Protein AF-A0A7Y4X855-F1 (afdb_monomer)

Sequence (169 aa):
MSQTSAKKSWVFLLVNSALAGLALGGFGLALWASSNGNVEAAAFWRNVAMTSFGLFLVYALPRLAQSLFLAGTTWLPFHIPWLGVMYGALIVVVAGSAFVTGNNLFYLLLAVLAATLIVSILANRLNLTRLNLDLIAPQHVFAAEPAQLDITLTNFRRLLPAFSLTLSL

Nearest PDB structures (foldseek):
  9eon-assembly1_A  TM=5.225E-01  e=2.522E+00  Synechocystis sp. PCC 6803

Secondary structure (DSSP, 8-state):
--HHHHHHHHHHHHHHHHHHHHHHHHHHHHHHHHHTT-HHHHHHHHHHHHHHHHHHHHHHHHHHHHHHHHHS-SS------HHHHHHHHHHHHHHHHHHHHT-HHHHHHHHHHHHHHHHHHHHHHHHHTTEEEEEE--S---TTS----EEEEEE--SS----------

Foldseek 3Di:
DPPPVVVVVVVLVVLLVVLQCLLVVLCVQLVVCVVVVNNPSNVVSNLSNLLSVLVSCLSVVVVVVVVVVVVDDPPDPDDDDPVNVVLVVVLSVLSNVCSNVVDVVSVVVNVVSVVVVVVVVVVVCVLPVFWDWDWDDDPDDDPPDDDDIDIDIDGPDPPDDRPDDDDDD

Solvent-accessible surface area (backbone atoms only — not comparable to full-atom values): 9884 Å² total; per-residue (Å²): 145,70,68,72,61,56,57,58,51,50,53,50,52,53,52,43,52,51,27,49,48,45,18,54,48,21,42,52,49,13,52,52,28,46,74,70,70,37,60,66,59,14,52,53,26,39,52,51,11,47,45,28,42,46,51,34,46,68,65,45,46,62,56,53,48,46,53,56,57,71,74,49,64,99,81,58,93,74,79,78,54,68,67,58,54,54,52,52,51,49,53,53,52,41,46,48,50,18,60,71,66,69,39,68,66,37,47,51,50,40,48,53,53,53,49,54,52,51,52,50,54,50,52,51,50,59,64,59,76,49,64,46,78,49,74,52,71,66,94,78,78,67,91,95,59,95,76,79,72,52,75,47,79,46,72,79,55,93,86,58,84,88,78,92,85,81,90,83,133

Structure (mmCIF, N/CA/C/O backbone):
data_AF-A0A7Y4X855-F1
#
_entry.id   AF-A0A7Y4X855-F1
#
loop_
_atom_site.group_PDB
_atom_site.id
_atom_site.type_symbol
_atom_site.label_atom_id
_atom_site.label_alt_id
_atom_site.label_comp_id
_atom_site.label_asym_id
_atom_site.label_entity_id
_atom_site.label_seq_id
_atom_site.pdbx_PDB_ins_code
_atom_site.Cartn_x
_atom_site.Cartn_y
_atom_site.Cartn_z
_atom_site.occupancy
_atom_site.B_iso_or_equiv
_atom_site.auth_seq_id
_atom_site.auth_comp_id
_atom_site.auth_asym_id
_atom_site.auth_atom_id
_atom_site.pdbx_PDB_model_num
ATOM 1 N N . MET A 1 1 ? 7.727 30.452 11.398 1.00 43.19 1 MET A N 1
ATOM 2 C CA . MET A 1 1 ? 7.982 29.019 11.097 1.00 43.19 1 MET A CA 1
ATOM 3 C C . MET A 1 1 ? 7.005 28.460 10.040 1.00 43.19 1 MET A C 1
ATOM 5 O O . MET A 1 1 ? 6.438 27.400 10.247 1.00 43.19 1 MET A O 1
ATOM 9 N N . SER A 1 2 ? 6.814 29.123 8.884 1.00 51.78 2 SER A N 1
ATOM 10 C CA . SER A 1 2 ? 5.833 28.703 7.850 1.00 51.78 2 SER A CA 1
ATOM 11 C C . SER A 1 2 ? 6.425 28.370 6.466 1.00 51.78 2 SER A C 1
ATOM 13 O O . SER A 1 2 ? 5.737 27.779 5.639 1.00 51.78 2 SER A O 1
ATOM 15 N N . GLN A 1 3 ? 7.697 28.687 6.190 1.00 49.22 3 GLN A N 1
ATOM 16 C CA . GLN A 1 3 ? 8.271 28.510 4.842 1.00 49.22 3 GLN A CA 1
ATOM 17 C C . GLN A 1 3 ? 8.742 27.078 4.516 1.00 49.22 3 GLN A C 1
ATOM 19 O O . GLN A 1 3 ? 8.835 26.709 3.346 1.00 49.22 3 GLN A O 1
ATOM 24 N N . THR A 1 4 ? 9.016 26.23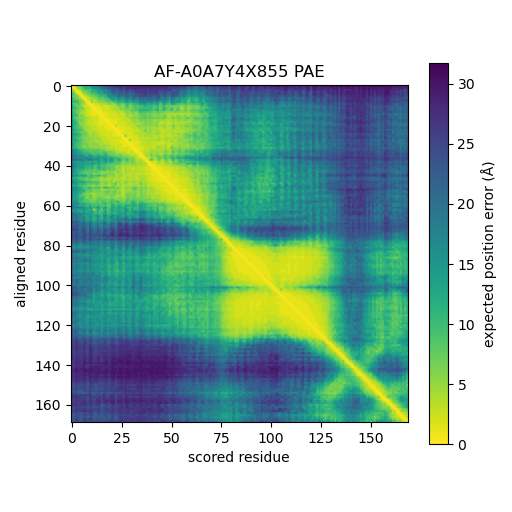9 5.519 1.00 49.66 4 THR A N 1
ATOM 25 C CA . THR A 1 4 ? 9.574 24.889 5.306 1.00 49.66 4 THR A CA 1
ATOM 26 C C . THR A 1 4 ? 8.543 23.883 4.782 1.00 49.66 4 THR A C 1
ATOM 28 O O . THR A 1 4 ? 8.897 22.979 4.025 1.00 49.66 4 THR A O 1
ATOM 31 N N . SER A 1 5 ? 7.259 24.063 5.114 1.00 51.25 5 SER A N 1
ATOM 32 C CA . SER A 1 5 ? 6.168 23.186 4.660 1.00 51.25 5 SER A CA 1
ATOM 33 C C . SER A 1 5 ? 5.818 23.405 3.180 1.00 51.25 5 SER A C 1
ATOM 35 O O . SER A 1 5 ? 5.676 22.449 2.414 1.00 51.25 5 SER A O 1
ATOM 37 N N . ALA A 1 6 ? 5.781 24.668 2.734 1.00 55.16 6 ALA A N 1
ATOM 38 C CA . ALA A 1 6 ? 5.444 25.018 1.354 1.00 55.16 6 ALA A CA 1
ATOM 39 C C . ALA A 1 6 ? 6.473 24.471 0.349 1.00 55.16 6 ALA A C 1
ATOM 41 O O . ALA A 1 6 ? 6.103 23.822 -0.629 1.00 55.16 6 ALA A O 1
ATOM 42 N N . LYS A 1 7 ? 7.772 24.649 0.623 1.00 60.72 7 LYS A N 1
ATOM 43 C CA . LYS A 1 7 ? 8.856 24.208 -0.274 1.00 60.72 7 LYS A CA 1
ATOM 44 C C . LYS A 1 7 ? 8.870 22.684 -0.462 1.00 60.72 7 LYS A C 1
ATOM 46 O O . LYS A 1 7 ? 9.042 22.199 -1.577 1.00 60.72 7 LYS A O 1
ATOM 51 N N . LYS A 1 8 ? 8.604 21.927 0.611 1.00 63.66 8 LYS A N 1
ATOM 52 C CA . LYS A 1 8 ? 8.514 20.456 0.588 1.00 63.66 8 LYS A CA 1
ATOM 53 C C . LYS A 1 8 ? 7.299 19.958 -0.209 1.00 63.66 8 LYS A C 1
ATOM 55 O O . LYS A 1 8 ? 7.380 18.926 -0.870 1.00 63.66 8 LYS A O 1
ATOM 60 N N . SER A 1 9 ? 6.191 20.706 -0.193 1.00 66.19 9 SER A N 1
ATOM 61 C CA . SER A 1 9 ? 4.986 20.370 -0.959 1.00 66.19 9 SER A CA 1
ATOM 62 C C . SER A 1 9 ? 5.155 20.594 -2.468 1.00 66.19 9 SER A C 1
ATOM 64 O O . SER A 1 9 ? 4.755 19.734 -3.251 1.00 66.19 9 SER A O 1
ATOM 66 N N . TRP A 1 10 ? 5.799 21.695 -2.871 1.00 69.56 10 TRP A N 1
ATOM 67 C CA . TRP A 1 10 ? 6.057 22.021 -4.281 1.00 69.56 10 TRP A CA 1
ATOM 68 C C . TRP A 1 10 ? 7.025 21.049 -4.952 1.00 69.56 10 TRP A C 1
ATOM 70 O O . TRP A 1 10 ? 6.753 20.581 -6.053 1.00 69.56 10 TRP A O 1
ATOM 80 N N . VAL A 1 11 ? 8.115 20.683 -4.272 1.00 73.81 11 VAL A N 1
ATOM 81 C CA . VAL A 1 11 ? 9.071 19.692 -4.794 1.00 73.81 11 VAL A CA 1
ATOM 82 C C . VAL A 1 11 ? 8.383 18.348 -5.040 1.00 73.81 11 VAL A C 1
ATOM 84 O O . VAL A 1 11 ? 8.597 17.732 -6.075 1.00 73.81 11 VAL A O 1
ATOM 87 N N . PHE A 1 12 ? 7.493 17.915 -4.148 1.00 69.88 12 PHE A N 1
ATOM 88 C CA . PHE A 1 12 ? 6.722 16.689 -4.362 1.00 69.88 12 PHE A CA 1
ATOM 89 C C . PHE A 1 12 ? 5.777 16.772 -5.564 1.00 69.88 12 PHE A C 1
ATOM 91 O O . PHE A 1 12 ? 5.637 15.789 -6.288 1.00 69.88 12 PHE A O 1
ATOM 98 N N . LEU A 1 13 ? 5.096 17.907 -5.755 1.00 74.19 13 LEU A N 1
ATOM 99 C CA . LEU A 1 13 ? 4.188 18.085 -6.891 1.00 74.19 13 LEU A CA 1
ATOM 100 C C . LEU A 1 13 ? 4.961 18.042 -8.210 1.00 74.19 13 LEU A C 1
ATOM 102 O O . LEU A 1 13 ? 4.525 17.365 -9.133 1.00 74.19 13 LEU A O 1
ATOM 106 N N . LEU A 1 14 ? 6.130 18.684 -8.259 1.00 81.38 14 LEU A N 1
ATOM 107 C CA . LEU A 1 14 ? 7.019 18.675 -9.422 1.00 81.38 14 LEU A CA 1
ATOM 108 C C . LEU A 1 14 ? 7.608 17.287 -9.704 1.00 81.38 14 LEU A C 1
ATOM 110 O O . LEU A 1 14 ? 7.662 16.861 -10.852 1.00 81.38 14 LEU A O 1
ATOM 114 N N . VAL A 1 15 ? 8.027 16.559 -8.667 1.00 79.06 15 VAL A N 1
ATOM 115 C CA . VAL A 1 15 ? 8.571 15.201 -8.825 1.00 79.06 15 VAL A CA 1
ATOM 116 C C . VAL A 1 15 ? 7.492 14.233 -9.312 1.00 79.06 15 VAL A C 1
ATOM 118 O O . VAL A 1 15 ? 7.743 13.452 -10.225 1.00 79.06 15 VAL A O 1
ATOM 121 N N . ASN A 1 16 ? 6.277 14.296 -8.762 1.00 73.19 16 ASN A N 1
ATOM 122 C CA . ASN A 1 16 ? 5.190 13.418 -9.196 1.00 73.19 16 ASN A CA 1
ATOM 123 C C . ASN A 1 16 ? 4.642 13.773 -10.575 1.00 73.19 16 ASN A C 1
ATOM 125 O O . ASN A 1 16 ? 4.308 12.862 -11.327 1.00 73.19 16 ASN A O 1
ATOM 129 N N . SER A 1 17 ? 4.568 15.057 -10.934 1.00 77.88 17 SER A N 1
ATOM 130 C CA . SER A 1 17 ? 4.178 15.446 -12.290 1.00 77.88 17 SER A CA 1
ATOM 131 C C . SER A 1 17 ? 5.228 15.018 -13.317 1.00 77.88 17 SER A C 1
ATOM 133 O O . SER A 1 17 ? 4.861 14.518 -14.377 1.00 77.88 17 SER A O 1
ATOM 135 N N . ALA A 1 18 ? 6.519 15.114 -12.983 1.00 83.19 18 ALA A N 1
ATOM 136 C CA . ALA A 1 18 ? 7.600 14.606 -13.823 1.00 83.19 18 ALA A CA 1
ATOM 137 C C . ALA A 1 18 ? 7.541 13.077 -13.980 1.00 83.19 18 ALA A C 1
ATOM 139 O O . ALA A 1 18 ? 7.626 12.573 -15.098 1.00 83.19 18 ALA A O 1
ATOM 140 N N . LEU A 1 19 ? 7.334 12.332 -12.887 1.00 79.94 19 LEU A N 1
ATOM 141 C CA . LEU A 1 19 ? 7.181 10.872 -12.925 1.00 79.94 19 LEU A CA 1
ATOM 142 C C . LEU A 1 19 ? 5.948 10.439 -13.728 1.00 79.94 19 LEU A C 1
ATOM 144 O O . LEU A 1 19 ? 6.044 9.527 -14.546 1.00 79.94 19 LEU A O 1
ATOM 148 N N . ALA A 1 20 ? 4.810 11.113 -13.546 1.00 78.38 20 ALA A N 1
ATOM 149 C CA . ALA A 1 20 ? 3.598 10.853 -14.318 1.00 78.38 20 ALA A CA 1
ATOM 150 C C . ALA A 1 20 ? 3.793 11.171 -15.811 1.00 78.38 20 ALA A C 1
ATOM 152 O O . ALA A 1 20 ? 3.364 10.400 -16.669 1.00 78.38 20 ALA A O 1
ATOM 153 N N . GLY A 1 21 ? 4.490 12.267 -16.127 1.00 82.31 21 GLY A N 1
ATOM 154 C CA . GLY A 1 21 ? 4.840 12.638 -17.498 1.00 82.31 21 GLY A CA 1
ATOM 155 C C . GLY A 1 21 ? 5.749 11.610 -18.171 1.00 82.31 21 GLY A C 1
ATOM 156 O O . GLY A 1 21 ? 5.500 11.228 -19.311 1.00 82.31 21 GLY A O 1
ATOM 157 N N . LEU A 1 22 ? 6.753 11.099 -17.455 1.00 82.25 22 LEU A N 1
ATOM 158 C CA . LEU A 1 22 ? 7.631 10.035 -17.949 1.00 82.25 22 LEU A CA 1
ATOM 159 C C . LEU A 1 22 ? 6.888 8.708 -18.150 1.00 82.25 22 LEU A C 1
ATOM 161 O O . LEU A 1 22 ? 7.141 8.025 -19.141 1.00 82.25 22 LEU A O 1
ATOM 165 N N . ALA A 1 23 ? 5.947 8.366 -17.267 1.00 78.81 23 ALA A N 1
ATOM 166 C CA . ALA A 1 23 ? 5.132 7.162 -17.406 1.00 78.81 23 ALA A CA 1
ATOM 167 C C . ALA A 1 23 ? 4.238 7.221 -18.655 1.00 78.81 23 ALA A C 1
ATOM 169 O O . ALA A 1 23 ? 4.234 6.295 -19.467 1.00 78.81 23 ALA A O 1
ATOM 170 N N . LEU A 1 24 ? 3.525 8.335 -18.847 1.00 83.19 24 LEU A N 1
ATOM 171 C CA . LEU A 1 24 ? 2.648 8.536 -20.004 1.00 83.19 24 LEU A CA 1
ATOM 172 C C . LEU A 1 24 ? 3.440 8.669 -21.311 1.00 83.19 24 LEU A C 1
ATOM 174 O O . LEU A 1 24 ? 3.079 8.057 -22.315 1.00 83.19 24 LEU A O 1
ATOM 178 N N . GLY A 1 25 ? 4.543 9.421 -21.296 1.00 83.38 25 GLY A N 1
ATOM 179 C CA . GLY A 1 25 ? 5.422 9.593 -22.452 1.00 83.38 25 GLY A CA 1
ATOM 180 C C . GLY A 1 25 ? 6.099 8.288 -22.866 1.00 83.38 25 GLY A C 1
ATOM 181 O O . GLY A 1 25 ? 6.064 7.925 -24.039 1.00 83.38 25 GLY A O 1
ATOM 182 N N . GLY A 1 26 ? 6.640 7.531 -21.907 1.00 81.81 26 GLY A N 1
ATOM 183 C CA . GLY A 1 26 ? 7.226 6.215 -22.162 1.00 81.81 26 GLY A CA 1
ATOM 184 C C . GLY A 1 26 ? 6.201 5.215 -22.702 1.00 81.81 26 GLY A C 1
ATOM 185 O O . GLY A 1 26 ? 6.506 4.469 -23.626 1.00 81.81 26 GLY A O 1
ATOM 186 N N . PHE A 1 27 ? 4.963 5.236 -22.199 1.00 80.94 27 PHE A N 1
ATOM 187 C CA . PHE A 1 27 ? 3.885 4.397 -22.727 1.00 80.94 27 PHE A CA 1
ATOM 188 C C . PHE A 1 27 ? 3.525 4.767 -24.174 1.00 80.94 27 PHE A C 1
ATOM 190 O O . PHE A 1 27 ? 3.426 3.886 -25.028 1.00 80.94 27 PHE A O 1
ATOM 197 N N . GLY A 1 28 ? 3.400 6.062 -24.481 1.00 84.25 28 GLY A N 1
ATOM 198 C CA . GLY A 1 28 ? 3.148 6.538 -25.843 1.00 84.25 28 GLY A CA 1
ATOM 199 C C . GLY A 1 28 ? 4.265 6.162 -26.821 1.00 84.25 28 GLY A C 1
ATOM 200 O O . GLY A 1 28 ? 3.993 5.670 -27.915 1.00 84.25 28 GLY A O 1
ATOM 201 N N . LEU A 1 29 ? 5.525 6.313 -26.404 1.00 84.50 29 LEU A N 1
ATOM 202 C CA . LEU A 1 29 ? 6.689 5.915 -27.199 1.00 84.50 29 LEU A CA 1
ATOM 203 C C . LEU A 1 29 ? 6.774 4.397 -27.382 1.00 84.50 29 LEU A C 1
ATOM 205 O O . LEU A 1 29 ? 7.152 3.939 -28.457 1.00 84.50 29 LEU A O 1
ATOM 209 N N . ALA A 1 30 ? 6.371 3.612 -26.381 1.00 83.69 30 ALA A N 1
ATOM 210 C CA . ALA A 1 30 ? 6.287 2.160 -26.496 1.00 83.69 30 ALA A CA 1
ATOM 211 C C . ALA A 1 30 ? 5.218 1.725 -27.511 1.00 83.69 30 ALA A C 1
ATOM 213 O O . ALA A 1 30 ? 5.478 0.838 -28.323 1.00 83.69 30 ALA A O 1
ATOM 214 N N . LEU A 1 31 ? 4.043 2.366 -27.510 1.00 85.31 31 LEU A N 1
ATOM 215 C CA . LEU A 1 31 ? 2.990 2.108 -28.498 1.00 85.31 31 LEU A CA 1
ATOM 216 C C . LEU A 1 31 ? 3.438 2.486 -29.911 1.00 85.31 31 LEU A C 1
ATOM 218 O O . LEU A 1 31 ? 3.244 1.710 -30.845 1.00 85.31 31 LEU A O 1
ATOM 222 N N . TRP A 1 32 ? 4.087 3.641 -30.058 1.00 86.06 32 TRP A N 1
ATOM 223 C CA . TRP A 1 32 ? 4.611 4.091 -31.342 1.00 86.06 32 TRP A CA 1
ATOM 224 C C . TRP A 1 32 ? 5.720 3.164 -31.863 1.00 86.06 32 TRP A C 1
ATOM 226 O O . TRP A 1 32 ? 5.672 2.717 -33.008 1.00 86.06 32 TRP A O 1
ATOM 236 N N . ALA A 1 33 ? 6.677 2.784 -31.016 1.00 82.25 33 ALA A N 1
AT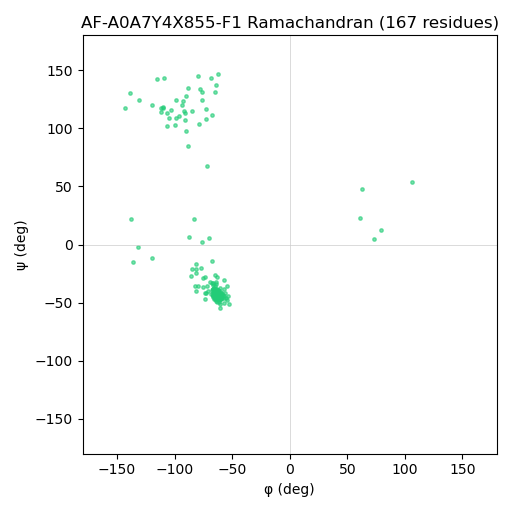OM 237 C CA . ALA A 1 33 ? 7.741 1.851 -31.383 1.00 82.25 33 ALA A CA 1
ATOM 238 C C . ALA A 1 33 ? 7.202 0.451 -31.729 1.00 82.25 33 ALA A C 1
ATOM 240 O O . ALA A 1 33 ? 7.660 -0.159 -32.695 1.00 82.25 33 ALA A O 1
ATOM 241 N N . SER A 1 34 ? 6.183 -0.017 -30.999 1.00 79.69 34 SER A N 1
ATOM 242 C CA . SER A 1 34 ? 5.476 -1.270 -31.285 1.00 79.69 34 SER A CA 1
ATOM 243 C C . SER A 1 34 ? 4.760 -1.213 -32.639 1.00 79.69 34 SER A C 1
ATOM 245 O O . SER A 1 34 ? 4.855 -2.148 -33.430 1.00 79.69 34 SER A O 1
ATOM 247 N N . SER A 1 35 ? 4.117 -0.080 -32.956 1.00 83.94 35 SER A N 1
ATOM 248 C CA . SER A 1 35 ? 3.431 0.118 -34.241 1.00 83.94 35 SER A CA 1
ATOM 249 C C . SER A 1 35 ? 4.375 0.124 -35.451 1.00 83.94 35 SER A C 1
ATOM 251 O O . SER A 1 35 ? 3.966 -0.268 -36.539 1.00 83.94 35 SER A O 1
ATOM 253 N N . ASN A 1 36 ? 5.649 0.483 -35.258 1.00 84.38 36 ASN A N 1
ATOM 254 C CA . ASN A 1 36 ? 6.684 0.458 -36.298 1.00 84.38 36 ASN A CA 1
ATOM 255 C C . ASN A 1 36 ? 7.398 -0.904 -36.424 1.00 84.38 36 ASN A C 1
ATOM 257 O O . ASN A 1 36 ? 8.396 -1.009 -37.133 1.00 84.38 36 ASN A O 1
ATOM 261 N N . GLY A 1 37 ? 6.944 -1.938 -35.706 1.00 80.38 37 GLY A N 1
ATOM 262 C CA . GLY A 1 37 ? 7.558 -3.271 -35.716 1.00 80.38 37 GLY A CA 1
ATOM 263 C C . GLY A 1 37 ? 8.900 -3.366 -34.978 1.00 80.38 37 GLY A C 1
ATOM 264 O O . GLY A 1 37 ? 9.520 -4.428 -34.973 1.00 80.38 37 GLY A O 1
ATOM 265 N N . ASN A 1 38 ? 9.351 -2.292 -34.318 1.00 80.94 38 ASN A N 1
ATOM 266 C CA . ASN A 1 38 ? 10.592 -2.285 -33.546 1.00 80.94 38 ASN A CA 1
ATOM 267 C C . ASN A 1 38 ? 10.329 -2.727 -32.099 1.00 80.94 38 ASN A C 1
ATOM 269 O O . ASN A 1 38 ? 10.140 -1.919 -31.182 1.00 80.94 38 ASN A O 1
ATOM 273 N N . VAL A 1 39 ? 10.321 -4.047 -31.912 1.00 78.75 39 VAL A N 1
ATOM 274 C CA . VAL A 1 39 ? 10.045 -4.706 -30.628 1.00 78.75 39 VAL A CA 1
ATOM 275 C C . VAL A 1 39 ? 11.070 -4.375 -29.538 1.00 78.75 39 VAL A C 1
ATOM 277 O O . VAL A 1 39 ? 10.710 -4.342 -28.361 1.00 78.75 39 VAL A O 1
ATOM 280 N N . GLU A 1 40 ? 12.317 -4.064 -29.902 1.00 81.56 40 GLU A N 1
ATOM 281 C CA . GLU A 1 40 ? 13.374 -3.724 -28.942 1.00 81.56 40 GLU A CA 1
ATOM 282 C C . GLU A 1 40 ? 13.170 -2.326 -28.353 1.00 81.56 40 GLU A C 1
ATOM 284 O O . GLU A 1 40 ? 13.172 -2.149 -27.131 1.00 81.56 40 GLU A O 1
ATOM 289 N N . ALA A 1 41 ? 12.898 -1.338 -29.211 1.00 76.81 41 ALA A N 1
ATOM 290 C CA . ALA A 1 41 ? 12.590 0.019 -28.772 1.00 76.81 41 ALA A CA 1
ATOM 291 C C . ALA A 1 41 ? 11.286 0.062 -27.956 1.00 76.81 41 ALA A C 1
ATOM 293 O O . ALA A 1 41 ? 11.211 0.754 -26.938 1.00 76.81 41 ALA A O 1
ATOM 294 N N . ALA A 1 42 ? 10.276 -0.722 -28.346 1.00 76.62 42 ALA A N 1
ATOM 295 C CA . ALA A 1 42 ? 9.029 -0.841 -27.596 1.00 76.62 42 ALA A CA 1
ATOM 296 C C . ALA A 1 42 ? 9.249 -1.438 -26.197 1.00 76.62 42 ALA A C 1
ATOM 298 O O . ALA A 1 42 ? 8.699 -0.935 -25.215 1.00 76.62 42 ALA A O 1
ATOM 299 N N . ALA A 1 43 ? 10.083 -2.478 -26.086 1.00 77.31 43 ALA A N 1
ATOM 300 C CA . ALA A 1 43 ? 10.412 -3.103 -24.809 1.00 77.31 43 ALA A CA 1
ATOM 301 C C . ALA A 1 43 ? 11.174 -2.149 -23.876 1.00 77.31 43 ALA A C 1
ATOM 303 O O . ALA A 1 43 ? 10.861 -2.085 -22.685 1.00 77.31 43 ALA A O 1
ATOM 304 N N . PHE A 1 44 ? 12.119 -1.372 -24.411 1.00 82.31 44 PHE A N 1
ATOM 305 C CA . PHE A 1 44 ? 12.853 -0.366 -23.644 1.00 82.31 44 PHE A CA 1
ATOM 306 C C . PHE A 1 44 ? 11.910 0.696 -23.060 1.00 82.31 44 PHE A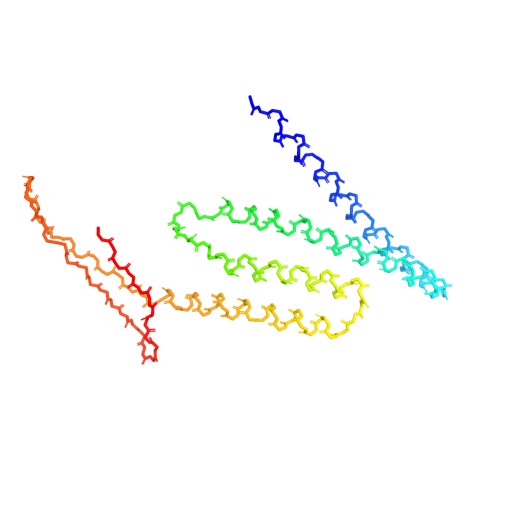 C 1
ATOM 308 O O . PHE A 1 44 ? 11.863 0.888 -21.842 1.00 82.31 44 PHE A O 1
ATOM 315 N N . TRP A 1 45 ? 11.094 1.331 -23.906 1.00 80.75 45 TRP A N 1
ATOM 316 C CA . TRP A 1 45 ? 10.167 2.381 -23.476 1.00 80.75 45 TRP A CA 1
ATOM 317 C C . TRP A 1 45 ? 9.082 1.873 -22.524 1.00 80.75 45 TRP A C 1
ATOM 319 O O . TRP A 1 45 ? 8.736 2.559 -21.561 1.00 80.75 45 TRP A O 1
ATOM 329 N N . ARG A 1 46 ? 8.603 0.639 -22.721 1.00 76.06 46 ARG A N 1
ATOM 330 C CA . ARG A 1 46 ? 7.677 -0.030 -21.798 1.00 76.06 46 ARG A CA 1
ATOM 331 C C . ARG A 1 46 ? 8.284 -0.173 -20.404 1.00 76.06 46 ARG A C 1
ATOM 333 O O . ARG A 1 46 ? 7.621 0.141 -19.419 1.00 76.06 46 ARG A O 1
ATOM 340 N N . ASN A 1 47 ? 9.535 -0.619 -20.308 1.00 76.75 47 ASN A N 1
ATOM 341 C CA . ASN A 1 47 ? 10.198 -0.806 -19.017 1.00 76.75 47 ASN A CA 1
ATOM 342 C C . ASN A 1 47 ? 10.425 0.542 -18.306 1.00 76.75 47 ASN A C 1
ATOM 344 O O . ASN A 1 47 ? 10.218 0.646 -17.095 1.00 76.75 47 ASN A O 1
ATOM 348 N N . VAL A 1 48 ? 10.767 1.596 -19.056 1.00 78.81 48 VAL A N 1
ATOM 349 C CA . VAL A 1 48 ? 10.886 2.972 -18.537 1.00 78.81 48 VAL A CA 1
ATOM 350 C C . VAL A 1 48 ? 9.540 3.485 -18.006 1.00 78.81 48 VAL A C 1
ATOM 352 O O . VAL A 1 48 ? 9.475 4.039 -16.904 1.00 78.81 48 VAL A O 1
ATOM 355 N N . ALA A 1 49 ? 8.451 3.253 -18.742 1.00 78.00 49 ALA A N 1
ATOM 356 C CA . ALA A 1 49 ? 7.102 3.645 -18.338 1.00 78.00 49 ALA A CA 1
ATOM 357 C C . ALA A 1 49 ? 6.629 2.903 -17.077 1.00 78.00 49 ALA A C 1
ATOM 359 O O . ALA A 1 49 ? 6.106 3.511 -16.146 1.00 78.00 49 ALA A O 1
ATOM 360 N N . MET A 1 50 ? 6.863 1.591 -17.008 1.00 76.38 50 MET A N 1
ATOM 361 C CA . MET A 1 50 ? 6.485 0.771 -15.852 1.00 76.38 50 MET A CA 1
ATOM 362 C C . MET A 1 50 ? 7.273 1.151 -14.597 1.00 76.38 50 MET A C 1
ATOM 364 O O . MET A 1 50 ? 6.699 1.253 -13.514 1.00 76.38 50 MET A O 1
ATOM 368 N N . THR A 1 51 ? 8.571 1.421 -14.742 1.00 79.12 51 THR A N 1
ATOM 369 C CA . THR A 1 51 ? 9.428 1.815 -13.616 1.00 79.12 51 THR A CA 1
ATOM 370 C C . THR A 1 51 ? 9.024 3.184 -13.065 1.00 79.12 51 THR A C 1
ATOM 372 O O . THR A 1 51 ? 8.871 3.348 -11.854 1.00 79.12 51 THR A O 1
ATOM 375 N N . SER A 1 52 ? 8.788 4.165 -13.940 1.00 73.12 52 SER A N 1
ATOM 376 C CA . SER A 1 52 ? 8.341 5.506 -13.536 1.00 73.12 52 SER A CA 1
ATOM 377 C C . SER A 1 52 ? 6.942 5.497 -12.912 1.00 73.12 52 SER A C 1
ATOM 379 O O . SER A 1 52 ? 6.726 6.176 -11.909 1.00 73.12 52 SER A O 1
ATOM 381 N N . PHE A 1 53 ? 6.021 4.673 -13.421 1.00 75.56 53 PHE A N 1
ATOM 382 C CA . PHE A 1 53 ? 4.696 4.487 -12.827 1.00 75.56 53 PHE A CA 1
ATOM 383 C C . PHE A 1 53 ? 4.750 3.807 -11.451 1.00 75.56 53 PHE A C 1
ATOM 385 O O . PHE A 1 53 ? 4.064 4.233 -10.522 1.00 75.56 53 PHE A O 1
ATOM 392 N N . GLY A 1 54 ? 5.603 2.790 -11.286 1.00 73.06 54 GLY A N 1
ATOM 393 C CA . GLY A 1 54 ? 5.843 2.151 -9.992 1.00 73.06 54 GLY A CA 1
ATOM 394 C C . GLY A 1 54 ? 6.372 3.146 -8.957 1.00 73.06 54 GLY A C 1
ATOM 395 O O . GLY A 1 54 ? 5.832 3.236 -7.856 1.00 73.06 54 GLY A O 1
ATOM 396 N N . LEU A 1 55 ? 7.366 3.961 -9.325 1.00 72.81 55 LEU A N 1
ATOM 397 C CA . LEU A 1 55 ? 7.890 5.024 -8.461 1.00 72.81 55 LEU A CA 1
ATOM 398 C C . LEU A 1 55 ? 6.825 6.076 -8.137 1.00 72.81 55 LEU A C 1
ATOM 400 O O . LEU A 1 55 ? 6.677 6.451 -6.974 1.00 72.81 55 LEU A O 1
ATOM 404 N N . PHE A 1 56 ? 6.047 6.510 -9.131 1.00 76.06 56 PHE A N 1
ATOM 405 C CA . PHE A 1 56 ? 4.916 7.411 -8.918 1.00 76.06 56 PHE A CA 1
ATOM 406 C C . PHE A 1 56 ? 3.944 6.841 -7.883 1.00 76.06 56 PHE A C 1
ATOM 408 O O . PHE A 1 56 ? 3.602 7.539 -6.937 1.00 76.06 56 PHE A O 1
ATOM 415 N N . LEU A 1 57 ? 3.552 5.569 -7.995 1.00 69.38 57 LEU A N 1
ATOM 416 C CA . LEU A 1 57 ? 2.667 4.932 -7.022 1.00 69.38 57 LEU A CA 1
ATOM 417 C C . LEU A 1 57 ? 3.287 4.893 -5.626 1.00 69.38 57 LEU A C 1
ATOM 419 O O . LEU A 1 57 ? 2.628 5.297 -4.676 1.00 69.38 57 LEU A O 1
ATOM 423 N N . VAL A 1 58 ? 4.544 4.474 -5.480 1.00 73.56 58 VAL A N 1
ATOM 424 C CA . VAL A 1 58 ? 5.220 4.405 -4.171 1.00 73.56 58 VAL A CA 1
ATOM 425 C C . VAL A 1 58 ? 5.313 5.779 -3.500 1.00 73.56 58 VAL A C 1
ATOM 427 O O . VAL A 1 58 ? 5.139 5.878 -2.287 1.00 73.56 58 VAL A O 1
ATOM 430 N N . TYR A 1 59 ? 5.548 6.846 -4.266 1.00 70.06 59 TYR A N 1
ATOM 431 C CA . TYR A 1 59 ? 5.628 8.205 -3.727 1.00 70.06 59 TYR A CA 1
ATOM 432 C C . TYR A 1 59 ? 4.256 8.863 -3.531 1.00 70.06 59 TYR A C 1
ATOM 434 O O . TYR A 1 59 ? 4.061 9.597 -2.559 1.00 70.06 59 TYR A O 1
ATOM 442 N N . ALA A 1 60 ? 3.293 8.609 -4.415 1.00 69.44 60 ALA A N 1
ATOM 443 C CA . ALA A 1 60 ? 1.968 9.216 -4.370 1.00 69.44 60 ALA A CA 1
ATOM 444 C C . ALA A 1 60 ? 1.034 8.515 -3.373 1.00 69.44 60 ALA A C 1
ATOM 446 O O . ALA A 1 60 ? 0.314 9.200 -2.645 1.00 69.44 60 ALA A O 1
ATOM 447 N N . LEU A 1 61 ? 1.073 7.178 -3.285 1.00 68.75 61 LEU A N 1
ATOM 448 C CA . LEU A 1 61 ? 0.226 6.370 -2.396 1.00 68.75 61 LEU A CA 1
ATOM 449 C C . LEU A 1 61 ? 0.260 6.812 -0.932 1.00 68.75 61 LEU A C 1
ATOM 451 O O . LEU A 1 61 ? -0.818 7.032 -0.387 1.00 68.75 61 LEU A O 1
ATOM 455 N N . PRO A 1 62 ? 1.419 6.984 -0.266 1.00 65.31 62 PRO A N 1
ATOM 456 C CA . PRO A 1 62 ? 1.430 7.364 1.143 1.00 65.31 62 PRO A CA 1
ATOM 457 C C . PRO A 1 62 ? 0.820 8.748 1.356 1.00 65.31 62 PRO A C 1
ATOM 459 O O . PRO A 1 62 ? 0.171 8.980 2.372 1.00 65.31 62 PRO A O 1
ATOM 462 N N . ARG A 1 63 ? 0.967 9.664 0.394 1.00 62.81 63 ARG A N 1
ATOM 463 C CA . ARG A 1 63 ? 0.417 11.015 0.515 1.00 62.81 63 ARG A CA 1
ATOM 464 C C . ARG A 1 63 ? -1.081 11.067 0.205 1.00 62.81 63 ARG A C 1
ATOM 466 O O . ARG A 1 63 ? -1.808 11.793 0.875 1.00 62.81 63 ARG A O 1
ATOM 473 N N . LEU A 1 64 ? -1.549 10.264 -0.751 1.00 63.56 64 LEU A N 1
ATOM 474 C CA . LEU A 1 64 ? -2.975 10.060 -1.026 1.00 63.56 64 LEU A CA 1
ATOM 475 C C . LEU A 1 64 ? -3.664 9.373 0.154 1.00 63.56 64 LEU A C 1
ATOM 477 O O . LEU A 1 64 ? -4.711 9.832 0.607 1.00 63.56 64 LEU A O 1
ATOM 481 N N . ALA A 1 65 ? -3.032 8.341 0.712 1.00 63.16 65 ALA A N 1
ATOM 482 C CA . ALA A 1 65 ? -3.478 7.698 1.935 1.00 63.16 65 ALA A CA 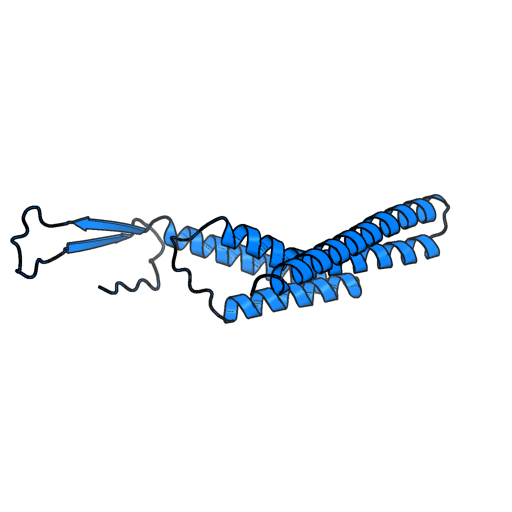1
ATOM 483 C C . ALA A 1 65 ? -3.569 8.729 3.061 1.00 63.16 65 ALA A C 1
ATOM 485 O O . ALA A 1 65 ? -4.627 8.863 3.656 1.00 63.16 65 ALA A O 1
ATOM 486 N N . GLN A 1 66 ? -2.528 9.536 3.289 1.00 64.06 66 GLN A N 1
ATOM 487 C CA . GLN A 1 66 ? -2.586 10.623 4.269 1.00 64.06 66 GLN A CA 1
ATOM 488 C C . GLN A 1 66 ? -3.739 11.591 3.998 1.00 64.06 66 GLN A C 1
ATOM 490 O O . GLN A 1 66 ? -4.423 11.966 4.937 1.00 64.06 66 GLN A O 1
ATOM 495 N N . SER A 1 67 ? -4.010 11.970 2.747 1.00 60.16 67 SER A N 1
ATOM 496 C CA . SER A 1 67 ? -5.132 12.867 2.441 1.00 60.16 67 SER A CA 1
ATOM 497 C C . SER A 1 67 ? -6.504 12.240 2.720 1.00 6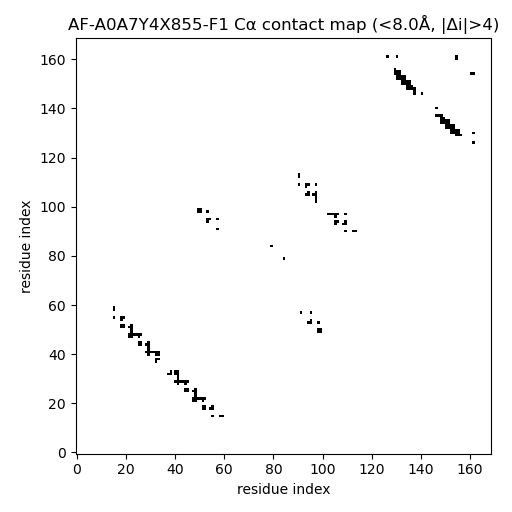0.16 67 SER A C 1
ATOM 499 O O . SER A 1 67 ? -7.398 12.938 3.185 1.00 60.16 67 SER A O 1
ATOM 501 N N . LEU A 1 68 ? -6.652 10.925 2.529 1.00 57.41 68 LEU A N 1
ATOM 502 C CA . LEU A 1 68 ? -7.868 10.183 2.878 1.00 57.41 68 LEU A CA 1
ATOM 503 C C . LEU A 1 68 ? -7.989 9.949 4.393 1.00 57.41 68 LEU A C 1
ATOM 505 O O . LEU A 1 68 ? 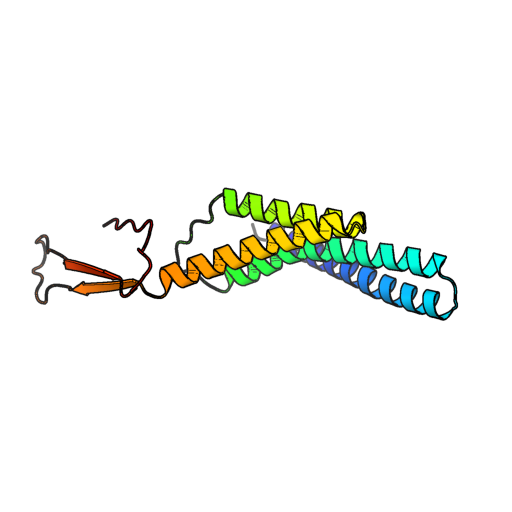-9.085 10.042 4.938 1.00 57.41 68 LEU A O 1
ATOM 509 N N . PHE A 1 69 ? -6.872 9.708 5.082 1.00 57.12 69 PHE A N 1
ATOM 510 C CA . PHE A 1 69 ? -6.804 9.553 6.539 1.00 57.12 69 PHE A CA 1
ATOM 511 C C . PHE A 1 69 ? -6.965 10.884 7.294 1.00 57.12 69 PHE A C 1
ATOM 513 O O . PHE A 1 69 ? -7.438 10.883 8.423 1.00 57.12 69 PHE A O 1
ATOM 520 N N . LEU A 1 70 ? -6.588 12.018 6.695 1.00 53.78 70 LEU A N 1
ATOM 521 C CA . LEU A 1 70 ? -6.742 13.355 7.285 1.00 53.78 70 LEU A CA 1
ATOM 522 C C . LEU A 1 70 ? -8.129 13.959 7.015 1.00 53.78 70 LEU A C 1
ATOM 524 O O . LEU A 1 70 ? -8.592 14.777 7.805 1.00 53.78 70 LEU A O 1
ATOM 528 N N . ALA A 1 71 ? -8.794 13.571 5.919 1.00 57.09 71 ALA A N 1
ATOM 529 C CA . ALA A 1 71 ? -10.124 14.072 5.557 1.00 57.09 71 ALA A CA 1
ATOM 530 C C . ALA A 1 71 ? -11.274 13.372 6.301 1.00 57.09 71 ALA A C 1
ATOM 532 O O . ALA A 1 71 ? -12.387 13.890 6.345 1.00 57.09 71 ALA A O 1
ATOM 533 N N . GLY A 1 72 ? -11.026 12.213 6.906 1.00 55.28 72 GLY A N 1
ATOM 534 C CA . GLY A 1 72 ? -12.016 11.515 7.706 1.00 55.28 72 GLY A CA 1
ATOM 535 C C . GLY A 1 72 ? -11.368 10.949 8.949 1.00 55.28 72 GLY A C 1
ATOM 536 O O . GLY A 1 72 ? -10.413 10.188 8.840 1.00 55.28 72 GLY A O 1
ATOM 537 N N . THR A 1 73 ? -11.987 11.217 10.099 1.00 55.06 73 THR A N 1
ATOM 538 C CA . THR A 1 73 ? -11.811 10.503 11.377 1.00 55.06 73 THR A CA 1
ATOM 539 C C . THR A 1 73 ? -11.007 11.242 12.454 1.00 55.06 73 THR A C 1
ATOM 541 O O . THR A 1 73 ? -10.118 10.691 13.087 1.00 55.06 73 THR A O 1
ATOM 544 N N . THR A 1 74 ? -11.410 12.473 12.772 1.00 54.00 74 THR A N 1
ATOM 545 C CA . THR A 1 74 ? -11.101 13.133 14.059 1.00 54.00 74 THR A CA 1
ATOM 546 C C . THR A 1 74 ? -11.849 12.523 15.261 1.00 54.00 74 THR A C 1
ATOM 548 O O . THR A 1 74 ? -11.744 13.045 16.365 1.00 54.00 74 THR A O 1
ATOM 551 N N . TRP A 1 75 ? -12.598 11.425 15.075 1.00 53.84 75 TRP A N 1
ATOM 552 C CA . TRP A 1 75 ? -13.520 10.866 16.078 1.00 53.84 75 TRP A CA 1
ATOM 553 C C . TRP A 1 75 ? -13.408 9.350 16.328 1.00 53.84 75 TRP A C 1
ATOM 555 O O . TRP A 1 75 ? -14.096 8.854 17.215 1.00 53.84 75 TRP A O 1
ATOM 565 N N . LEU A 1 76 ? -12.538 8.603 15.626 1.00 54.91 76 LEU A N 1
ATOM 566 C CA . LEU A 1 76 ? -12.150 7.255 16.074 1.00 54.91 76 LEU A CA 1
ATOM 567 C C . LEU A 1 76 ? -10.694 7.272 16.548 1.00 54.91 76 LEU A C 1
ATOM 569 O O . LEU A 1 76 ? -9.802 7.511 15.730 1.00 54.91 76 LEU A O 1
ATOM 573 N N . PRO A 1 77 ? -10.427 6.974 17.831 1.00 56.94 77 PRO A N 1
ATOM 574 C CA . PRO A 1 77 ? -9.081 6.761 18.344 1.00 56.94 77 PRO A CA 1
ATOM 575 C C . PRO A 1 77 ? -8.537 5.418 17.825 1.00 56.94 77 PRO A C 1
ATOM 577 O O . PRO A 1 77 ? -8.364 4.457 18.569 1.00 56.94 77 PRO A O 1
ATOM 580 N N . PHE A 1 78 ? -8.295 5.313 16.517 1.00 59.78 78 PHE A N 1
ATOM 581 C CA . PHE A 1 78 ? -7.630 4.152 15.941 1.00 59.78 78 PHE A CA 1
ATOM 582 C C . PHE A 1 78 ? -6.127 4.266 16.172 1.00 59.78 78 PHE A C 1
ATOM 584 O O . PHE A 1 78 ? -5.420 4.998 15.480 1.00 59.78 78 PHE A O 1
ATOM 591 N N . HIS A 1 79 ? -5.628 3.502 17.139 1.00 66.81 79 HIS A N 1
ATOM 592 C CA . HIS A 1 79 ? -4.201 3.268 17.285 1.00 66.81 79 HIS A CA 1
ATOM 593 C C . HIS A 1 79 ? -3.748 2.321 16.168 1.00 66.81 79 HIS A C 1
ATOM 595 O O . HIS A 1 79 ? -4.095 1.140 16.170 1.00 66.81 79 HIS A O 1
ATOM 601 N N . ILE A 1 80 ? -3.008 2.833 15.183 1.00 70.81 80 ILE A N 1
ATOM 602 C CA . ILE A 1 80 ? -2.439 1.989 14.129 1.00 70.81 80 ILE A CA 1
ATOM 603 C C . ILE A 1 80 ? -1.286 1.192 14.755 1.00 70.81 80 ILE A C 1
ATOM 605 O O . ILE A 1 80 ? -0.301 1.800 15.180 1.00 70.81 80 ILE A O 1
ATOM 609 N N . PRO A 1 81 ? -1.363 -0.149 14.817 1.00 82.56 81 PRO A N 1
ATOM 610 C CA . PRO A 1 81 ? -0.283 -0.943 15.376 1.00 82.56 81 PRO A CA 1
ATOM 611 C C . PRO A 1 81 ? 0.945 -0.865 14.466 1.00 82.56 81 PRO A C 1
ATOM 613 O O . PRO A 1 81 ? 0.826 -0.894 13.238 1.00 82.56 81 PRO A O 1
ATOM 616 N N . TRP A 1 82 ? 2.138 -0.846 15.063 1.00 79.12 82 TRP A N 1
ATOM 617 C CA . TRP A 1 82 ? 3.404 -0.835 14.320 1.00 79.12 82 TRP A CA 1
ATOM 618 C C . TRP A 1 82 ? 3.507 -1.993 13.313 1.00 79.12 82 TRP A C 1
ATOM 620 O O . TRP A 1 82 ? 3.976 -1.806 12.192 1.00 79.12 82 TRP A O 1
ATOM 630 N N . LEU A 1 83 ? 2.961 -3.163 13.662 1.00 84.19 83 LEU A N 1
ATOM 631 C CA . LEU A 1 83 ? 2.865 -4.316 12.760 1.00 84.19 83 LEU A CA 1
ATOM 632 C C . LEU A 1 83 ? 2.099 -3.995 11.468 1.00 84.19 83 LEU A C 1
ATOM 634 O O . LEU A 1 83 ? 2.497 -4.451 10.401 1.00 84.19 83 LEU A O 1
ATOM 638 N N . GLY A 1 84 ? 1.033 -3.192 11.538 1.00 84.50 84 GLY A N 1
ATOM 639 C CA . GLY A 1 84 ? 0.269 -2.780 10.359 1.00 84.50 84 GLY A CA 1
ATOM 640 C C . GLY A 1 84 ? 1.082 -1.879 9.429 1.00 84.50 84 GLY A C 1
ATOM 641 O O . GLY A 1 84 ? 1.027 -2.034 8.210 1.00 84.50 84 GLY A O 1
ATOM 642 N N . VAL A 1 85 ? 1.901 -0.991 10.001 1.00 82.12 85 VAL A N 1
ATOM 643 C CA . VAL A 1 85 ? 2.824 -0.139 9.235 1.00 82.12 85 VAL A CA 1
ATOM 644 C C . VAL A 1 85 ? 3.901 -0.983 8.555 1.00 82.12 85 VAL A C 1
ATOM 646 O O . VAL A 1 85 ? 4.134 -0.820 7.360 1.00 82.12 85 VAL A O 1
ATOM 649 N N . MET A 1 86 ? 4.519 -1.920 9.282 1.00 85.06 86 MET A N 1
ATOM 650 C CA . MET A 1 86 ? 5.522 -2.836 8.724 1.00 85.06 86 MET A CA 1
A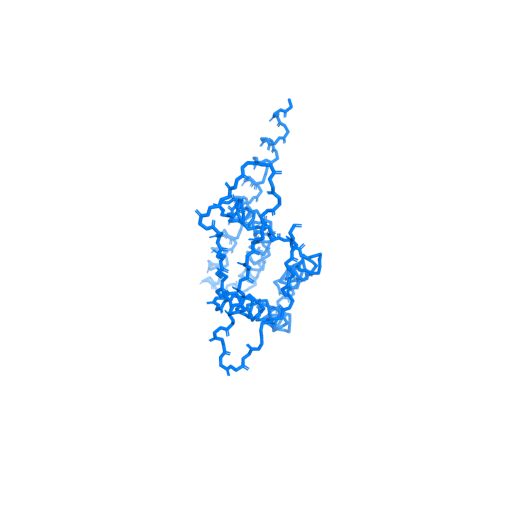TOM 651 C C . MET A 1 86 ? 4.943 -3.689 7.593 1.00 85.06 86 MET A C 1
ATOM 653 O O . MET A 1 86 ? 5.573 -3.859 6.551 1.00 85.06 86 MET A O 1
ATOM 657 N N . TYR A 1 87 ? 3.724 -4.189 7.780 1.00 88.56 87 TYR A N 1
ATOM 658 C CA . TYR A 1 87 ? 3.024 -4.973 6.777 1.00 88.56 87 TYR A CA 1
ATOM 659 C C . TYR A 1 87 ? 2.712 -4.156 5.514 1.00 88.56 87 TYR A C 1
ATOM 661 O O . TYR A 1 87 ? 2.949 -4.611 4.395 1.00 88.56 87 TYR A O 1
ATOM 669 N N . GLY A 1 88 ? 2.261 -2.909 5.680 1.00 87.25 88 GLY A N 1
ATOM 670 C CA . GLY A 1 88 ? 2.087 -1.975 4.568 1.00 87.25 88 GLY A CA 1
ATOM 671 C C . GLY A 1 88 ? 3.400 -1.673 3.839 1.00 87.25 88 GLY A C 1
ATOM 672 O O . GLY A 1 88 ? 3.441 -1.699 2.611 1.00 87.25 88 GLY A O 1
ATOM 673 N N . ALA A 1 89 ? 4.493 -1.451 4.575 1.00 82.56 89 ALA A N 1
ATOM 674 C CA . ALA A 1 89 ? 5.815 -1.236 3.989 1.00 82.56 89 ALA A CA 1
ATOM 675 C C . ALA A 1 89 ? 6.287 -2.454 3.174 1.00 82.56 89 ALA A C 1
ATOM 677 O O . ALA A 1 89 ? 6.812 -2.286 2.073 1.00 82.56 89 ALA A O 1
ATOM 678 N N . LEU A 1 90 ? 6.037 -3.674 3.662 1.00 89.88 90 LEU A N 1
ATOM 679 C CA . LEU A 1 90 ? 6.340 -4.908 2.937 1.00 89.88 90 LEU A CA 1
ATOM 680 C C . LEU A 1 90 ? 5.597 -4.979 1.595 1.00 89.88 90 LEU A C 1
ATOM 682 O O . LEU A 1 90 ? 6.218 -5.284 0.580 1.00 89.88 90 LEU A O 1
ATOM 686 N N . ILE A 1 91 ? 4.299 -4.652 1.567 1.00 90.06 91 ILE A N 1
ATOM 687 C CA . ILE A 1 91 ? 3.506 -4.611 0.324 1.00 90.06 91 ILE A CA 1
ATOM 688 C C . ILE A 1 91 ? 4.135 -3.654 -0.692 1.00 90.06 91 ILE A C 1
ATOM 690 O O . ILE A 1 91 ? 4.260 -4.000 -1.864 1.00 90.06 91 ILE A O 1
ATOM 694 N N . VAL A 1 92 ? 4.559 -2.469 -0.247 1.00 83.69 92 VAL A N 1
ATOM 695 C CA . VAL A 1 92 ? 5.176 -1.451 -1.111 1.00 83.69 92 VAL A CA 1
ATOM 696 C C . VAL A 1 92 ? 6.498 -1.947 -1.700 1.00 83.69 92 VAL A C 1
ATOM 698 O O . VAL A 1 92 ? 6.725 -1.799 -2.902 1.00 83.69 92 VAL A O 1
ATOM 701 N N . VAL A 1 93 ? 7.350 -2.570 -0.882 1.00 82.69 93 VAL A N 1
ATOM 702 C CA . VAL A 1 93 ? 8.626 -3.141 -1.341 1.00 82.69 93 VAL A CA 1
ATOM 703 C C . VAL A 1 93 ? 8.383 -4.260 -2.352 1.00 82.69 93 VAL A C 1
ATOM 705 O O . VAL A 1 93 ? 8.951 -4.227 -3.441 1.00 82.69 93 VAL A O 1
ATOM 708 N N . VAL A 1 94 ? 7.498 -5.210 -2.035 1.00 88.25 94 VAL A N 1
ATOM 709 C CA . VAL A 1 94 ? 7.169 -6.339 -2.920 1.00 88.25 94 VAL A CA 1
ATOM 710 C C . VAL A 1 94 ? 6.560 -5.852 -4.232 1.00 88.25 94 VAL A C 1
ATOM 712 O O . VAL A 1 94 ? 6.924 -6.364 -5.289 1.00 88.25 94 VAL A O 1
ATOM 715 N N . ALA A 1 95 ? 5.691 -4.838 -4.193 1.00 85.31 95 ALA A N 1
ATOM 716 C CA . ALA A 1 95 ? 5.146 -4.220 -5.395 1.00 85.31 95 ALA A CA 1
ATOM 717 C C . ALA A 1 95 ? 6.259 -3.624 -6.263 1.00 85.31 95 ALA A 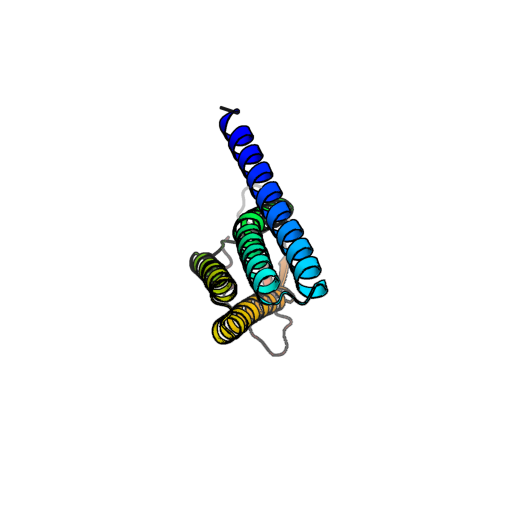C 1
ATOM 719 O O . ALA A 1 95 ? 6.351 -3.955 -7.444 1.00 85.31 95 ALA A O 1
ATOM 720 N N . GLY A 1 96 ? 7.146 -2.810 -5.679 1.00 78.50 96 GLY A N 1
ATOM 721 C CA . GLY A 1 96 ? 8.296 -2.245 -6.388 1.00 78.50 96 GLY A CA 1
ATOM 722 C C . GLY A 1 96 ? 9.178 -3.324 -7.025 1.00 78.50 96 GLY A C 1
ATOM 723 O O . GLY A 1 96 ? 9.509 -3.233 -8.207 1.00 78.50 96 GLY A O 1
ATOM 724 N N . SER A 1 97 ? 9.487 -4.390 -6.283 1.00 84.25 97 SER A N 1
ATOM 725 C CA . SER A 1 97 ? 10.245 -5.536 -6.794 1.00 84.25 97 SER A CA 1
ATOM 726 C C . SER A 1 97 ? 9.527 -6.262 -7.934 1.00 84.25 97 SER A C 1
ATOM 728 O O . SER A 1 97 ? 10.178 -6.615 -8.919 1.00 84.25 97 SER A O 1
ATOM 730 N N . ALA A 1 98 ? 8.207 -6.458 -7.841 1.00 83.50 98 ALA A N 1
ATOM 731 C CA . ALA A 1 98 ? 7.406 -7.079 -8.897 1.00 83.50 98 ALA A CA 1
ATOM 732 C C . ALA A 1 98 ? 7.480 -6.275 -10.201 1.00 83.50 98 ALA A C 1
ATOM 734 O O . ALA A 1 98 ? 7.746 -6.847 -11.257 1.00 83.50 98 ALA A O 1
ATOM 735 N N . PHE A 1 99 ? 7.320 -4.949 -10.116 1.00 77.06 99 PHE A N 1
ATOM 736 C CA . PHE A 1 99 ? 7.370 -4.058 -11.276 1.00 77.06 99 PHE A CA 1
ATOM 737 C C . PHE A 1 99 ? 8.755 -3.990 -11.921 1.00 77.06 99 PHE A C 1
ATOM 739 O O . PHE A 1 99 ? 8.848 -4.049 -13.143 1.00 77.06 99 PHE A O 1
ATOM 746 N N . VAL A 1 100 ? 9.824 -3.882 -11.126 1.00 72.31 100 VAL A N 1
ATOM 747 C CA . VAL A 1 100 ? 11.196 -3.778 -11.655 1.00 72.31 100 VAL A CA 1
ATOM 748 C C . VAL A 1 100 ? 11.672 -5.104 -12.250 1.00 72.31 100 VAL A C 1
ATOM 750 O O . VAL A 1 100 ? 12.323 -5.115 -13.290 1.00 72.31 100 VAL A O 1
ATOM 753 N N . THR A 1 101 ? 11.343 -6.230 -11.611 1.00 78.75 101 THR A N 1
ATOM 754 C CA . THR A 1 101 ? 11.826 -7.556 -12.038 1.00 78.75 101 THR A CA 1
ATOM 755 C C . THR A 1 101 ? 10.951 -8.162 -13.139 1.00 78.75 101 THR A C 1
ATOM 757 O O . THR A 1 101 ? 11.387 -9.072 -13.838 1.00 78.75 101 THR A O 1
ATOM 760 N N . GLY A 1 102 ? 9.700 -7.708 -13.279 1.00 77.19 102 GLY A N 1
ATOM 761 C CA . GLY A 1 102 ? 8.728 -8.295 -14.208 1.00 77.19 102 GLY A CA 1
ATOM 762 C C . GLY A 1 102 ? 8.419 -9.769 -13.912 1.00 77.19 102 GLY A C 1
ATOM 763 O O . GLY A 1 102 ? 8.016 -10.508 -14.805 1.00 77.19 102 GLY A O 1
ATOM 764 N N . ASN A 1 103 ? 8.649 -10.224 -12.675 1.00 80.56 103 ASN A N 1
ATOM 765 C CA . ASN A 1 103 ? 8.524 -11.628 -12.294 1.00 80.56 103 ASN A CA 1
ATOM 766 C C . ASN A 1 103 ? 7.118 -11.933 -11.752 1.00 80.56 103 ASN A C 1
ATOM 768 O O . ASN A 1 103 ? 6.682 -11.369 -10.746 1.00 80.56 103 ASN A O 1
ATOM 772 N N . ASN A 1 104 ? 6.450 -12.902 -12.382 1.00 86.75 104 ASN A N 1
ATOM 773 C CA . ASN A 1 104 ? 5.111 -13.384 -12.027 1.00 86.75 104 ASN A CA 1
ATOM 774 C C . ASN A 1 104 ? 4.991 -13.881 -10.579 1.00 86.75 104 ASN A C 1
ATOM 776 O O . ASN A 1 104 ? 3.932 -13.737 -9.973 1.00 86.75 104 ASN A O 1
ATOM 780 N N . LEU A 1 105 ? 6.064 -14.416 -9.991 1.00 90.88 105 LEU A N 1
ATOM 781 C CA . LEU A 1 105 ? 6.049 -14.880 -8.604 1.00 90.88 105 LEU A CA 1
ATOM 782 C C . LEU A 1 105 ? 5.894 -13.718 -7.617 1.00 90.88 105 LEU A C 1
ATOM 784 O O . LEU A 1 105 ? 5.140 -13.831 -6.653 1.00 90.88 105 LEU A O 1
ATOM 788 N N . PHE A 1 106 ? 6.539 -12.579 -7.881 1.00 88.62 106 PHE A N 1
ATOM 789 C CA . PHE A 1 106 ? 6.363 -11.382 -7.058 1.00 88.62 106 PHE A CA 1
ATOM 790 C C . PHE A 1 106 ? 4.965 -10.779 -7.227 1.00 88.62 106 PHE A C 1
ATOM 792 O O . PHE A 1 106 ? 4.408 -10.284 -6.252 1.00 88.62 106 PHE A O 1
ATOM 799 N N . TYR A 1 107 ? 4.358 -10.882 -8.415 1.00 86.94 107 TYR A N 1
ATOM 800 C CA . TYR A 1 107 ? 2.952 -10.511 -8.608 1.00 86.94 107 TYR A CA 1
ATOM 801 C C . TYR A 1 107 ? 1.992 -11.418 -7.826 1.00 86.94 107 TYR A C 1
ATOM 803 O O . TYR A 1 107 ? 1.062 -10.914 -7.198 1.00 86.94 107 TYR A O 1
ATOM 811 N N . LEU A 1 108 ? 2.230 -12.734 -7.800 1.00 94.56 108 LEU A N 1
ATOM 812 C CA . LEU A 1 108 ? 1.443 -13.665 -6.982 1.00 94.56 108 LEU A CA 1
ATOM 813 C C . LEU A 1 108 ? 1.608 -13.381 -5.486 1.00 94.56 108 LEU A C 1
ATOM 815 O O . LEU A 1 108 ? 0.619 -13.321 -4.758 1.00 94.56 108 LEU A O 1
ATOM 819 N N . LEU A 1 109 ? 2.840 -13.147 -5.032 1.00 94.62 109 LEU A N 1
ATOM 820 C CA . LEU A 1 109 ? 3.111 -12.771 -3.647 1.00 94.62 109 LEU A CA 1
ATOM 821 C C . LEU A 1 109 ? 2.402 -11.461 -3.279 1.00 94.62 109 LEU A C 1
ATOM 823 O O . LEU A 1 109 ? 1.747 -11.385 -2.241 1.00 94.62 109 LEU A O 1
ATOM 827 N N . LEU A 1 110 ? 2.484 -10.451 -4.148 1.00 93.44 110 LEU A N 1
ATOM 828 C CA . LEU A 1 110 ? 1.779 -9.184 -3.976 1.00 93.44 110 LEU A CA 1
ATOM 829 C C . LEU A 1 110 ? 0.265 -9.397 -3.865 1.00 93.44 110 LEU A C 1
ATOM 831 O O . LEU A 1 110 ? -0.368 -8.802 -2.995 1.00 93.44 110 LEU A O 1
ATOM 835 N N . ALA A 1 111 ? -0.307 -10.260 -4.708 1.00 93.56 111 ALA A N 1
ATOM 836 C CA . ALA A 1 111 ? -1.729 -10.582 -4.681 1.00 93.56 111 ALA A CA 1
ATOM 837 C C . ALA A 1 111 ? -2.143 -11.237 -3.356 1.00 93.56 111 ALA A C 1
ATOM 839 O O . ALA A 1 111 ? -3.149 -10.836 -2.774 1.00 93.56 111 ALA A O 1
ATOM 840 N N . VAL A 1 112 ? -1.351 -12.185 -2.840 1.00 96.56 112 VAL A N 1
ATOM 841 C CA . VAL A 1 112 ? -1.609 -12.816 -1.536 1.00 96.56 112 VAL A CA 1
ATOM 842 C C . VAL A 1 112 ? -1.550 -11.782 -0.412 1.00 96.56 112 VAL A C 1
ATOM 844 O O . VAL A 1 112 ? -2.472 -11.728 0.397 1.00 96.56 112 VAL A O 1
ATOM 847 N N . LEU A 1 113 ? -0.527 -10.919 -0.392 1.00 95.06 113 LEU A N 1
ATOM 848 C CA . LEU A 1 113 ? -0.400 -9.868 0.623 1.00 95.06 113 LEU A CA 1
ATOM 849 C C . LEU A 1 113 ? -1.585 -8.883 0.576 1.00 95.06 113 LEU A C 1
ATOM 851 O O . LEU A 1 113 ? -2.208 -8.573 1.594 1.00 95.06 113 LEU A O 1
ATOM 855 N N . ALA A 1 114 ? -1.958 -8.421 -0.616 1.00 93.31 114 ALA A N 1
ATOM 856 C CA . ALA A 1 114 ? -3.111 -7.543 -0.786 1.00 93.31 114 ALA A CA 1
ATOM 857 C C . ALA A 1 114 ? -4.422 -8.227 -0.356 1.00 93.31 114 ALA A C 1
ATOM 859 O O . ALA A 1 114 ? -5.241 -7.613 0.330 1.00 93.31 114 ALA A O 1
ATOM 860 N N . ALA A 1 115 ? -4.608 -9.507 -0.693 1.00 94.69 115 ALA A N 1
ATOM 861 C CA . ALA A 1 115 ? -5.781 -10.274 -0.289 1.00 94.69 115 ALA A CA 1
ATOM 862 C C . ALA A 1 115 ? -5.888 -10.374 1.237 1.00 94.69 115 ALA A C 1
ATOM 864 O O . ALA A 1 115 ? -6.945 -10.088 1.798 1.00 94.69 115 ALA A O 1
ATOM 865 N N . THR A 1 116 ? -4.797 -10.698 1.933 1.00 93.81 116 THR A N 1
ATOM 866 C CA . THR A 1 116 ? -4.794 -10.766 3.400 1.00 93.81 116 THR A CA 1
ATOM 867 C C . THR A 1 116 ? -5.058 -9.408 4.056 1.00 93.81 116 THR A C 1
ATOM 869 O O . THR A 1 116 ? -5.756 -9.356 5.071 1.00 93.81 116 THR A O 1
ATOM 872 N N . LEU A 1 117 ? -4.600 -8.298 3.458 1.00 90.19 117 LEU A N 1
ATOM 873 C CA . LEU A 1 117 ? -4.953 -6.946 3.909 1.00 90.19 117 LEU A CA 1
ATOM 874 C C . LEU A 1 117 ? -6.469 -6.706 3.818 1.00 90.19 117 LEU A C 1
ATOM 876 O O . LEU A 1 117 ? -7.089 -6.266 4.785 1.00 90.19 117 LEU A O 1
ATOM 880 N N . ILE A 1 118 ? -7.074 -7.018 2.668 1.00 88.75 118 ILE A N 1
ATOM 881 C CA . ILE A 1 118 ? -8.512 -6.826 2.425 1.00 88.75 118 ILE A CA 1
ATOM 882 C C . ILE A 1 118 ? -9.342 -7.697 3.372 1.00 88.75 118 ILE A C 1
ATOM 884 O O . ILE A 1 118 ? -10.293 -7.205 3.981 1.00 88.75 118 ILE A O 1
ATOM 888 N N . VAL A 1 119 ? -8.965 -8.968 3.540 1.00 90.31 119 VAL A N 1
ATOM 889 C CA . VAL A 1 119 ? -9.630 -9.893 4.469 1.00 90.31 119 VAL A CA 1
ATOM 890 C C . VAL A 1 119 ? -9.560 -9.364 5.900 1.00 90.31 119 VAL A C 1
ATOM 892 O O . VAL A 1 119 ? -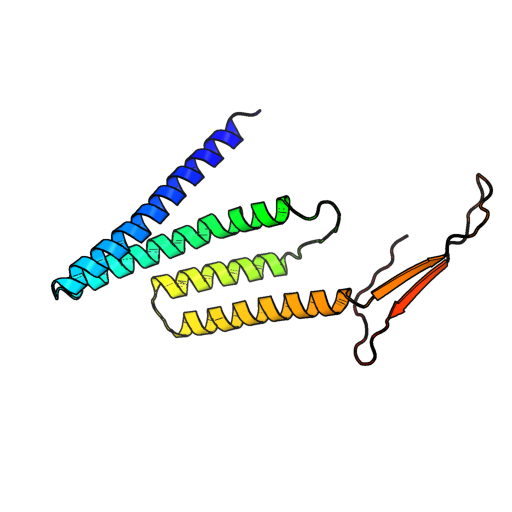10.570 -9.390 6.597 1.00 90.31 119 VAL A O 1
ATOM 895 N N . SER A 1 120 ? -8.417 -8.818 6.326 1.00 87.00 120 SER A N 1
ATOM 896 C CA . SER A 1 120 ? -8.262 -8.201 7.649 1.00 87.00 120 SER A CA 1
ATOM 897 C C . SER A 1 120 ? -9.188 -6.993 7.842 1.00 87.00 120 SER A C 1
ATOM 899 O O . SER A 1 120 ? -9.896 -6.900 8.848 1.00 87.00 120 SER A O 1
ATOM 901 N N . ILE A 1 121 ? -9.269 -6.100 6.849 1.00 83.31 121 ILE A N 1
ATOM 902 C CA . ILE A 1 121 ? -10.169 -4.936 6.885 1.00 83.31 121 ILE A CA 1
ATOM 903 C C . ILE A 1 121 ? -11.631 -5.383 6.975 1.00 83.31 121 ILE A C 1
ATOM 905 O O . ILE A 1 121 ? -12.400 -4.842 7.775 1.00 83.31 121 ILE A O 1
ATOM 909 N N . LEU A 1 122 ? -12.019 -6.375 6.169 1.00 83.50 122 LEU A N 1
ATOM 910 C CA . LEU A 1 122 ? -13.379 -6.898 6.159 1.00 83.50 122 LEU A CA 1
ATOM 911 C C . LEU A 1 122 ? -13.714 -7.589 7.484 1.00 83.50 122 LEU A C 1
ATOM 913 O O . LEU A 1 122 ? -14.766 -7.317 8.056 1.00 83.50 122 LEU A O 1
ATOM 917 N N . ALA A 1 123 ? -12.808 -8.413 8.012 1.00 81.81 123 ALA A N 1
ATOM 918 C CA . ALA A 1 123 ? -12.960 -9.064 9.308 1.00 81.81 123 ALA A CA 1
ATOM 919 C C . ALA A 1 123 ? -13.129 -8.039 10.440 1.00 81.81 123 ALA A C 1
ATOM 921 O O . ALA A 1 123 ? -14.017 -8.196 11.278 1.00 81.81 123 ALA A O 1
ATOM 922 N N . ASN A 1 124 ? -12.347 -6.955 10.429 1.00 74.19 124 ASN A N 1
ATOM 923 C CA . ASN A 1 124 ? -12.467 -5.878 11.409 1.00 74.19 124 ASN A CA 1
ATOM 924 C C . ASN A 1 124 ? -13.811 -5.137 11.295 1.00 74.19 124 ASN A C 1
ATOM 926 O O . ASN A 1 124 ? -14.512 -4.953 12.290 1.00 74.19 124 ASN A O 1
ATOM 930 N N . ARG A 1 125 ? -14.231 -4.767 10.075 1.00 76.06 125 ARG A N 1
ATOM 931 C CA . ARG A 1 125 ? -15.547 -4.142 9.856 1.00 76.06 125 ARG A CA 1
ATOM 932 C C . ARG A 1 125 ? -16.675 -5.043 10.322 1.00 76.06 125 ARG A C 1
ATOM 934 O O . ARG A 1 125 ? -17.566 -4.586 11.033 1.00 76.06 125 ARG A O 1
ATOM 941 N N . LEU A 1 126 ? -16.627 -6.322 9.963 1.00 74.88 126 LEU A N 1
ATOM 942 C CA . LEU A 1 126 ? -17.603 -7.288 10.438 1.00 74.88 126 LEU A CA 1
ATOM 943 C C . LEU A 1 126 ? -17.599 -7.314 11.962 1.00 74.88 126 LEU A C 1
ATOM 945 O O . LEU A 1 126 ? -18.680 -7.223 12.536 1.00 74.88 126 LEU A O 1
ATOM 949 N N . ASN A 1 127 ? -16.433 -7.356 12.621 1.00 66.50 127 ASN A N 1
ATOM 950 C CA . ASN A 1 127 ? -16.312 -7.342 14.080 1.00 66.50 127 ASN A CA 1
ATOM 951 C C . ASN A 1 127 ? -17.058 -6.149 14.723 1.00 66.50 127 ASN A C 1
ATOM 953 O O . ASN A 1 127 ? -17.851 -6.353 15.637 1.00 66.50 127 ASN A O 1
ATOM 957 N N . LEU A 1 128 ? -16.928 -4.942 14.178 1.00 63.75 128 LEU A N 1
ATOM 958 C CA . LEU A 1 128 ? -17.529 -3.736 14.765 1.00 63.75 128 LEU A CA 1
ATOM 959 C C . LEU A 1 128 ? -19.021 -3.522 14.432 1.00 63.75 128 LEU A C 1
ATOM 961 O O . LEU A 1 128 ? -19.733 -2.885 15.198 1.00 63.75 128 LEU A O 1
ATOM 965 N N . THR A 1 129 ? -19.541 -4.073 13.330 1.00 60.84 129 THR A N 1
ATOM 966 C CA . THR A 1 129 ? -20.885 -3.719 12.802 1.00 60.84 129 THR A CA 1
ATOM 967 C C . THR A 1 129 ? -22.071 -4.332 13.585 1.00 60.84 129 THR A C 1
ATOM 969 O O . THR A 1 129 ? -23.223 -4.154 13.205 1.00 60.84 129 THR A O 1
ATOM 972 N N . ARG A 1 130 ? -21.844 -5.085 14.672 1.00 57.38 130 ARG A N 1
ATOM 973 C CA . ARG A 1 130 ? -22.921 -5.749 15.454 1.00 57.38 130 ARG A CA 1
ATOM 974 C C . ARG A 1 130 ? -22.748 -5.666 16.971 1.00 57.38 130 ARG A C 1
ATOM 976 O O . ARG A 1 130 ? -23.297 -6.492 17.701 1.00 57.38 130 ARG A O 1
ATOM 983 N N . LEU A 1 131 ? -21.972 -4.693 17.430 1.00 55.94 131 LEU A N 1
ATOM 984 C CA . LEU A 1 131 ? -21.833 -4.404 18.847 1.00 55.94 131 LEU A CA 1
ATOM 985 C C . LEU A 1 131 ? -22.795 -3.265 19.194 1.00 55.94 131 LEU A C 1
ATOM 987 O O . LEU A 1 131 ? -22.598 -2.154 18.710 1.00 55.94 131 LEU A O 1
ATOM 991 N N . ASN A 1 132 ? -23.848 -3.548 19.966 1.00 54.47 132 ASN A N 1
ATOM 992 C CA . ASN A 1 132 ? -24.729 -2.498 20.470 1.00 54.47 132 ASN A CA 1
ATOM 993 C C . ASN A 1 132 ? -24.325 -2.174 21.912 1.00 54.47 132 ASN A C 1
ATOM 995 O O . ASN A 1 132 ? -24.229 -3.076 22.750 1.00 54.47 132 ASN A O 1
ATOM 999 N N . LEU A 1 133 ? -24.034 -0.902 22.158 1.00 51.75 133 LEU A N 1
ATOM 1000 C CA . LEU A 1 133 ? -23.661 -0.357 23.457 1.00 51.75 133 LEU A CA 1
ATOM 1001 C C . LEU A 1 133 ? -24.855 0.448 23.963 1.00 51.75 133 LEU A C 1
ATOM 1003 O O . LEU A 1 133 ? -25.074 1.561 23.494 1.00 51.75 133 LEU A O 1
ATOM 1007 N N . ASP A 1 134 ? -25.620 -0.123 24.892 1.00 54.44 134 ASP A N 1
ATOM 1008 C CA . ASP A 1 134 ? -26.677 0.607 25.587 1.00 54.44 134 ASP A CA 1
ATOM 1009 C C . ASP A 1 134 ? -26.095 1.212 26.865 1.00 54.44 134 ASP A C 1
ATOM 1011 O O . ASP A 1 134 ? -25.655 0.505 27.776 1.00 54.44 134 ASP A O 1
ATOM 1015 N N . LEU A 1 135 ? -26.063 2.543 26.907 1.00 49.78 135 LEU A N 1
ATOM 1016 C CA . LEU A 1 135 ? -25.679 3.324 28.078 1.00 49.78 135 LEU A CA 1
ATOM 1017 C C . LEU A 1 135 ? -26.963 3.791 28.756 1.00 49.78 135 LEU A C 1
ATOM 1019 O O . LEU A 1 135 ? -27.615 4.725 28.287 1.00 49.78 135 LEU A O 1
ATOM 1023 N N . ILE A 1 136 ? -27.340 3.132 29.848 1.00 57.78 136 ILE A N 1
ATOM 1024 C CA . ILE A 1 136 ? -28.526 3.511 30.610 1.00 57.78 136 ILE A CA 1
ATOM 1025 C C . ILE A 1 136 ? -28.071 4.514 31.670 1.00 57.78 136 ILE A C 1
ATOM 1027 O O . ILE A 1 136 ? -27.541 4.154 32.719 1.00 57.78 136 ILE A O 1
ATOM 1031 N N . ALA A 1 137 ? -28.244 5.802 31.366 1.00 49.78 137 ALA A N 1
ATOM 1032 C CA . ALA A 1 137 ? -28.000 6.869 32.329 1.00 49.78 137 ALA A CA 1
ATOM 1033 C C . ALA A 1 137 ? -29.167 6.946 33.339 1.00 49.78 137 ALA A C 1
ATOM 1035 O O . ALA A 1 137 ? -30.330 6.967 32.918 1.00 49.78 137 ALA A O 1
ATOM 1036 N N . PRO A 1 138 ? -28.899 7.003 34.657 1.00 56.41 138 PRO A N 1
ATOM 1037 C CA . PRO A 1 138 ? -29.952 7.125 35.661 1.00 56.41 138 PRO A CA 1
ATOM 1038 C C . PRO A 1 138 ? -30.708 8.455 35.510 1.00 56.41 138 PRO A C 1
ATOM 1040 O O . PRO A 1 138 ? -30.111 9.509 35.303 1.00 56.41 138 PRO A O 1
ATOM 1043 N N . GLN A 1 139 ? -32.042 8.409 35.621 1.00 55.56 139 GLN A N 1
ATOM 1044 C CA . GLN A 1 139 ? -32.934 9.539 35.312 1.00 55.56 139 GLN A CA 1
ATOM 1045 C C . GLN A 1 139 ? -32.815 10.733 36.282 1.00 55.56 139 GLN A C 1
ATOM 1047 O O . GLN A 1 139 ? -33.303 11.812 35.958 1.00 55.56 139 GLN A O 1
ATOM 1052 N N . HIS A 1 140 ? -32.179 10.569 37.448 1.00 52.22 140 HIS A N 1
ATOM 1053 C CA . HIS A 1 140 ? -31.963 11.640 38.426 1.00 52.22 140 HIS A CA 1
ATOM 1054 C C . HIS A 1 140 ? -30.583 11.491 39.085 1.00 52.22 140 HIS A C 1
ATOM 1056 O O . HIS A 1 140 ? -30.328 10.503 39.769 1.00 52.22 140 HIS A O 1
ATOM 1062 N N . VAL A 1 141 ? -29.706 12.480 38.888 1.00 53.81 141 VAL A N 1
ATOM 1063 C CA . VAL A 1 141 ? -28.384 12.580 39.529 1.00 53.81 141 VAL A CA 1
ATOM 1064 C C . VAL A 1 141 ? -28.353 13.872 40.347 1.00 53.81 141 VAL A C 1
ATOM 1066 O O . VAL A 1 141 ? -28.548 14.955 39.795 1.00 53.81 141 VAL A O 1
ATOM 1069 N N . PHE A 1 142 ? -28.136 13.765 41.660 1.00 51.41 142 PHE A N 1
ATOM 1070 C CA . PHE A 1 142 ? -27.917 14.917 42.539 1.00 51.41 142 PHE A CA 1
ATOM 1071 C C . PHE A 1 142 ? -26.464 15.407 42.430 1.00 51.41 142 PHE A C 1
ATOM 1073 O O . PHE A 1 142 ? -25.534 14.624 42.235 1.00 51.41 142 PHE A O 1
ATOM 1080 N N . ALA A 1 143 ? -26.256 16.721 42.531 1.00 48.25 143 ALA A N 1
ATOM 1081 C CA . ALA A 1 143 ? -24.925 17.314 42.428 1.00 48.25 143 ALA A CA 1
ATOM 1082 C C . ALA A 1 143 ? -24.024 16.867 43.600 1.00 48.25 143 ALA A C 1
ATOM 1084 O O . ALA A 1 143 ? -24.417 17.002 44.754 1.00 48.25 143 ALA A O 1
ATOM 1085 N N . ALA A 1 144 ? -22.805 16.410 43.280 1.00 55.16 144 ALA A N 1
ATOM 1086 C CA . ALA A 1 144 ? -21.743 15.965 44.199 1.00 55.16 144 ALA A CA 1
ATOM 1087 C C . ALA A 1 144 ? -21.849 14.544 44.806 1.00 55.16 144 ALA A C 1
ATOM 1089 O O . ALA A 1 144 ? -21.048 14.217 45.681 1.00 55.16 144 ALA A O 1
ATOM 1090 N N . GLU A 1 145 ? -22.729 13.671 44.301 1.00 54.44 145 GLU A N 1
ATOM 1091 C CA . GLU A 1 145 ? -22.743 12.242 44.666 1.00 54.44 145 GLU A CA 1
ATOM 1092 C C . GLU A 1 145 ? -22.259 11.328 43.520 1.00 54.44 145 GLU A C 1
ATOM 1094 O O . GLU A 1 145 ? -22.538 11.599 42.348 1.00 54.44 145 GLU A O 1
ATOM 1099 N N . PRO A 1 146 ? -21.530 10.234 43.823 1.00 52.34 146 PRO A N 1
ATOM 1100 C CA . PRO A 1 146 ? -21.129 9.249 42.822 1.00 52.34 146 PRO A CA 1
ATOM 1101 C C . PRO A 1 146 ? -22.358 8.494 42.288 1.00 52.34 146 PRO A C 1
ATOM 1103 O O . PRO A 1 146 ? -22.972 7.705 43.003 1.00 52.34 146 PRO A O 1
ATOM 1106 N N . ALA A 1 147 ? -22.713 8.720 41.021 1.00 56.44 147 ALA A N 1
ATOM 1107 C CA . ALA A 1 147 ? -23.815 8.027 40.351 1.00 56.44 147 ALA A CA 1
ATOM 1108 C C . ALA A 1 147 ? -23.341 6.721 39.690 1.00 56.44 147 ALA A C 1
ATOM 1110 O O . ALA A 1 147 ? -22.315 6.696 39.010 1.00 56.44 147 ALA A O 1
ATOM 1111 N N . GLN A 1 148 ? -24.103 5.638 39.868 1.00 54.62 148 GLN A N 1
ATOM 1112 C CA . GLN A 1 148 ? -23.867 4.370 39.171 1.00 54.62 148 GLN A CA 1
ATOM 1113 C C . GLN A 1 148 ? -24.351 4.479 37.720 1.00 54.62 148 GLN A C 1
ATOM 1115 O O . GLN A 1 148 ? -25.501 4.836 37.467 1.00 54.62 148 GLN A O 1
ATOM 1120 N N . LEU A 1 149 ? -23.456 4.198 36.772 1.00 55.09 149 LEU A N 1
ATOM 1121 C CA . LEU A 1 149 ? -23.743 4.181 35.340 1.00 55.09 149 LEU A CA 1
ATOM 1122 C C . LEU A 1 149 ? -23.783 2.725 34.864 1.00 55.09 149 LEU A C 1
ATOM 1124 O O . LEU A 1 149 ? -22.748 2.057 34.854 1.00 55.09 149 LEU A O 1
ATOM 1128 N N . ASP A 1 150 ? -24.958 2.245 34.457 1.00 59.00 150 ASP A N 1
ATOM 1129 C CA . ASP A 1 150 ? -25.110 0.890 33.927 1.00 59.00 150 ASP A CA 1
ATOM 1130 C C . ASP A 1 150 ? -24.773 0.865 32.429 1.00 59.00 150 ASP A C 1
ATOM 1132 O O . ASP A 1 150 ? -25.451 1.468 31.590 1.00 59.00 150 ASP A O 1
ATOM 1136 N N . ILE A 1 151 ? -23.700 0.148 32.087 1.00 56.47 151 ILE A N 1
ATOM 1137 C CA . ILE A 1 151 ? -23.233 -0.051 30.710 1.00 56.47 151 ILE A CA 1
ATOM 1138 C C . ILE A 1 151 ? -23.593 -1.477 30.285 1.00 56.47 151 ILE A C 1
ATOM 1140 O O . ILE A 1 151 ? -22.978 -2.438 30.747 1.00 56.47 151 ILE A O 1
ATOM 1144 N N . THR A 1 152 ? -24.564 -1.633 29.381 1.00 61.12 152 THR A N 1
ATOM 1145 C CA . THR A 1 152 ? -24.972 -2.948 28.864 1.00 61.12 152 THR A CA 1
ATOM 1146 C C . THR A 1 152 ? -24.399 -3.174 27.464 1.00 61.12 152 THR A C 1
ATOM 1148 O O . THR A 1 152 ? -24.742 -2.486 26.502 1.00 61.12 152 THR A O 1
ATOM 1151 N N . LEU A 1 153 ? -23.516 -4.170 27.336 1.00 56.59 153 LEU A N 1
ATOM 1152 C CA . LEU A 1 153 ? -22.906 -4.586 26.069 1.00 56.59 153 LEU A CA 1
ATOM 1153 C C . LEU A 1 153 ? -23.634 -5.808 25.510 1.00 56.59 153 LEU A C 1
ATOM 1155 O O . LEU A 1 153 ? -23.475 -6.915 26.024 1.00 56.59 153 LEU A O 1
ATOM 1159 N N . THR A 1 154 ? -24.394 -5.630 24.429 1.00 62.41 154 THR A N 1
ATOM 1160 C CA . THR A 1 154 ? -25.170 -6.728 23.834 1.00 62.41 154 THR A CA 1
ATOM 1161 C C . THR A 1 154 ? -24.605 -7.100 22.465 1.00 62.41 154 THR A C 1
ATOM 1163 O O . THR A 1 154 ? -24.641 -6.316 21.514 1.00 62.41 154 THR A O 1
ATOM 1166 N N . ASN A 1 155 ? -24.064 -8.317 22.347 1.00 63.09 155 ASN A N 1
ATOM 1167 C CA . ASN A 1 155 ? -23.576 -8.856 21.077 1.00 63.09 155 ASN A CA 1
ATOM 1168 C C . ASN A 1 155 ? -24.697 -9.623 20.361 1.00 63.09 155 ASN A C 1
ATOM 1170 O O . ASN A 1 155 ? -25.024 -10.750 20.725 1.00 63.09 155 ASN A O 1
ATOM 1174 N N . PHE A 1 156 ? -25.245 -9.046 19.292 1.00 63.72 156 PHE A N 1
ATOM 1175 C CA . PHE A 1 156 ? -26.331 -9.646 18.503 1.00 63.72 156 PHE A CA 1
ATOM 1176 C C . PHE A 1 156 ? -25.845 -10.659 17.444 1.00 63.72 156 PHE A C 1
ATOM 1178 O O . PHE A 1 156 ? -26.519 -10.906 16.434 1.00 63.72 156 PHE A O 1
ATOM 1185 N N . ARG A 1 157 ? -24.649 -11.243 17.605 1.00 57.97 157 ARG A N 1
ATOM 1186 C CA . ARG A 1 157 ? -24.133 -12.266 16.684 1.00 57.97 157 ARG A CA 1
ATOM 1187 C C . ARG A 1 157 ? -24.508 -13.678 17.096 1.00 57.97 157 ARG A C 1
ATOM 1189 O O . ARG A 1 157 ? -24.197 -14.136 18.182 1.00 57.97 157 ARG A O 1
ATOM 1196 N N . ARG A 1 158 ? -25.093 -14.398 16.135 1.00 55.25 158 ARG A N 1
ATOM 1197 C CA . ARG A 1 158 ? -25.591 -15.772 16.286 1.00 55.25 158 ARG A CA 1
ATOM 1198 C C . ARG A 1 158 ? -24.492 -16.848 16.269 1.00 55.25 158 ARG A C 1
ATOM 1200 O O . ARG A 1 158 ? -24.756 -17.957 16.704 1.00 55.25 158 ARG A O 1
ATOM 1207 N N . LEU A 1 159 ? -23.305 -16.545 15.724 1.00 52.44 159 LEU A N 1
ATOM 1208 C CA . LEU A 1 159 ? -22.253 -17.544 15.446 1.00 52.44 159 LEU A CA 1
ATOM 1209 C C . LEU A 1 159 ? -20.822 -17.126 15.834 1.00 52.44 159 LEU A C 1
ATOM 1211 O O . LEU A 1 159 ? -19.947 -17.983 15.867 1.00 52.44 159 LEU A O 1
ATOM 1215 N N . LEU A 1 160 ? -20.545 -15.842 16.097 1.00 50.81 160 LEU A N 1
ATOM 1216 C CA . LEU A 1 160 ? -19.177 -15.353 16.332 1.00 50.81 160 LEU A CA 1
ATOM 1217 C C . LEU A 1 160 ? -19.099 -14.488 17.604 1.00 50.81 160 LEU A C 1
ATOM 1219 O O . LEU A 1 160 ? -19.812 -13.477 17.679 1.00 50.81 160 LEU A O 1
ATOM 1223 N N . PRO A 1 161 ? -18.221 -14.828 18.569 1.00 56.19 161 PRO A N 1
ATOM 1224 C CA . PRO A 1 161 ? -17.929 -13.974 19.717 1.00 56.19 161 PRO A CA 1
ATOM 1225 C C . PRO A 1 161 ? -17.317 -12.639 19.271 1.00 56.19 161 PRO A C 1
ATOM 1227 O O . PRO A 1 161 ? -16.590 -12.576 18.279 1.00 56.19 161 PRO A O 1
ATOM 1230 N N . ALA A 1 162 ? -17.601 -11.563 20.002 1.00 57.34 162 ALA A N 1
ATOM 1231 C CA . ALA A 1 162 ? -16.818 -10.335 19.903 1.00 57.34 162 ALA A CA 1
ATOM 1232 C C . ALA A 1 162 ? -15.520 -10.535 20.702 1.00 57.34 162 ALA A C 1
ATOM 1234 O O . ALA A 1 162 ? -15.563 -11.048 21.818 1.00 57.34 162 ALA A O 1
ATOM 1235 N N . PHE A 1 163 ? -14.374 -10.166 20.131 1.00 57.81 163 PHE A N 1
ATOM 1236 C CA . PHE A 1 163 ? -13.055 -10.372 20.739 1.00 57.81 163 PHE A CA 1
ATOM 1237 C C . PHE A 1 163 ? -12.383 -9.028 21.054 1.00 57.81 163 PHE A C 1
ATOM 1239 O O . PHE A 1 163 ? -12.474 -8.101 20.253 1.00 57.81 163 PHE A O 1
ATOM 1246 N N . SER A 1 164 ? -11.664 -8.959 22.182 1.00 53.62 164 SER A N 1
ATOM 1247 C CA . SER A 1 164 ? -10.793 -7.836 22.576 1.00 53.62 164 SER A CA 1
ATOM 1248 C C . SER A 1 164 ? -11.497 -6.483 22.794 1.00 53.62 164 SER A C 1
ATOM 1250 O O . SER A 1 164 ? -11.028 -5.452 22.313 1.00 53.62 164 SER A O 1
ATOM 1252 N N . LEU A 1 165 ? -12.605 -6.472 23.541 1.00 57.50 165 LEU A N 1
ATOM 1253 C CA . LEU A 1 165 ? -13.248 -5.239 24.010 1.00 57.50 165 LEU A CA 1
ATOM 1254 C C . LEU A 1 165 ? -12.734 -4.885 25.405 1.00 57.50 165 LEU A C 1
ATOM 1256 O O . LEU A 1 165 ? -12.919 -5.659 26.343 1.00 57.50 165 LEU A O 1
ATOM 1260 N N . THR A 1 166 ? -12.129 -3.709 25.536 1.00 62.34 166 THR A N 1
ATOM 1261 C CA . THR A 1 166 ? -11.735 -3.145 26.829 1.00 62.34 166 THR A CA 1
ATOM 1262 C C . THR A 1 166 ? -12.599 -1.922 27.093 1.00 62.34 166 THR A C 1
ATOM 1264 O O . THR A 1 166 ? -12.552 -0.959 26.331 1.00 62.34 166 THR A O 1
ATOM 1267 N N . LEU A 1 167 ? -13.395 -1.968 28.162 1.00 59.97 167 LEU A N 1
ATOM 1268 C CA . LEU A 1 167 ? -14.068 -0.796 28.710 1.00 59.97 167 LEU A CA 1
ATOM 1269 C C . LEU A 1 167 ? -13.148 -0.181 29.764 1.00 59.97 167 LEU A C 1
ATOM 1271 O O . LEU A 1 167 ? -12.887 -0.802 30.792 1.00 59.97 167 LEU A O 1
ATOM 1275 N N . SER A 1 168 ? -12.641 1.016 29.496 1.00 61.12 168 SER A N 1
ATOM 1276 C CA . SER A 1 168 ? -11.962 1.844 30.493 1.00 61.12 168 SER A CA 1
ATOM 1277 C C . SER A 1 168 ? -12.851 3.048 30.799 1.00 61.12 168 SER A C 1
ATOM 1279 O O . SER A 1 168 ? -13.163 3.802 29.873 1.00 61.12 168 SER A O 1
ATOM 1281 N N . LEU A 1 169 ? -13.276 3.167 32.060 1.00 53.31 169 LEU A N 1
ATOM 1282 C CA . LEU A 1 169 ? -14.016 4.299 32.635 1.00 53.31 169 LEU A CA 1
ATOM 1283 C C . LEU A 1 169 ? -13.052 5.384 33.122 1.00 53.31 169 LEU A C 1
ATOM 1285 O O . LEU A 1 169 ? -11.981 5.006 33.652 1.00 53.31 169 LEU A O 1
#

Radius of gyration: 25.25 Å; Cα contacts (8 Å, |Δi|>4): 109; chains: 1; bounding box: 46×47×81 Å

pLDDT: mean 71.36, std 13.59, range [43.19, 96.56]

Mean predicted aligned error: 15.21 Å